Protein AF-A0A075AAD0-F1 (afdb_monomer_lite)

Organism: Opisthorchis viverrini (NCBI:txid6198)

Radius of gyration: 20.3 Å; chains: 1; bounding box: 33×47×53 Å

Foldseek 3Di:
DDPPPPDDDDPDDDDDDDPPDPDPDDDDPVRVVVDPDDDDDPPDPDDDDDDPDDDPPPDDPPDPCPPPDPPDDDPPDPPDDDDDDDD

Structure (mmCIF, N/CA/C/O backbone):
data_AF-A0A075AAD0-F1
#
_entry.id   AF-A0A075AAD0-F1
#
loop_
_atom_site.group_PDB
_atom_site.id
_atom_site.type_symbol
_atom_site.label_atom_id
_atom_site.label_alt_id
_atom_site.label_comp_id
_atom_site.label_asym_id
_atom_site.label_entity_id
_atom_site.label_seq_id
_atom_site.pdbx_PDB_ins_code
_atom_site.Cartn_x
_atom_site.Cartn_y
_atom_site.Cartn_z
_atom_site.occupancy
_atom_site.B_iso_or_equiv
_atom_site.auth_seq_id
_atom_site.auth_comp_id
_atom_site.auth_asym_id
_atom_site.auth_atom_id
_atom_site.pdbx_PDB_model_num
ATOM 1 N N . MET A 1 1 ? 5.071 -1.883 30.974 1.00 36.00 1 MET A N 1
ATOM 2 C CA . MET A 1 1 ? 4.643 -1.590 29.587 1.00 36.00 1 MET A CA 1
ATOM 3 C C . MET A 1 1 ? 4.432 -2.919 28.888 1.00 36.00 1 MET A C 1
ATOM 5 O O . MET A 1 1 ? 5.396 -3.633 28.654 1.00 36.00 1 MET A O 1
ATOM 9 N N . ASN A 1 2 ? 3.176 -3.298 28.655 1.00 36.19 2 ASN A N 1
ATOM 10 C CA . ASN A 1 2 ? 2.822 -4.621 28.145 1.00 36.19 2 ASN A CA 1
ATOM 11 C C . ASN A 1 2 ? 2.646 -4.522 26.627 1.00 36.19 2 ASN A C 1
ATOM 13 O O . ASN A 1 2 ? 1.559 -4.201 26.152 1.00 36.19 2 ASN A O 1
ATOM 17 N N . ASN A 1 3 ? 3.711 -4.770 25.864 1.00 42.97 3 ASN A N 1
ATOM 18 C CA . ASN A 1 3 ? 3.625 -4.850 24.407 1.00 42.97 3 ASN A CA 1
ATOM 19 C C . ASN A 1 3 ? 2.961 -6.178 24.018 1.00 42.97 3 ASN A C 1
ATOM 21 O O . ASN A 1 3 ? 3.632 -7.180 23.783 1.00 42.97 3 ASN A O 1
ATOM 25 N N . LYS A 1 4 ? 1.623 -6.206 23.973 1.00 48.38 4 LYS A N 1
ATOM 26 C CA . LYS A 1 4 ? 0.888 -7.276 23.288 1.00 48.38 4 LYS A CA 1
ATOM 27 C C . LYS A 1 4 ? 1.192 -7.158 21.793 1.00 48.38 4 LYS A C 1
ATOM 29 O O . LYS A 1 4 ? 0.644 -6.283 21.128 1.00 48.38 4 LYS A O 1
ATOM 34 N N . GLN A 1 5 ? 2.057 -8.022 21.266 1.00 47.03 5 GLN A N 1
ATOM 35 C CA . GLN A 1 5 ? 2.193 -8.192 19.821 1.00 47.03 5 GLN A CA 1
ATOM 36 C C . GLN A 1 5 ? 0.850 -8.678 19.263 1.00 47.03 5 GLN A C 1
ATOM 38 O O . GLN A 1 5 ? 0.391 -9.778 19.566 1.00 47.03 5 GLN A O 1
ATOM 43 N N . LYS A 1 6 ? 0.186 -7.822 18.488 1.00 61.81 6 LYS A N 1
ATOM 44 C CA . LYS A 1 6 ? -1.074 -8.129 17.809 1.00 61.81 6 LYS A CA 1
ATOM 45 C C . LYS A 1 6 ? -0.724 -8.746 16.451 1.00 61.81 6 LYS A C 1
ATOM 47 O O . LYS A 1 6 ? -0.578 -8.035 15.465 1.00 61.81 6 LYS A O 1
ATOM 52 N N . GLY A 1 7 ? -0.497 -10.057 16.420 1.00 72.19 7 GLY A N 1
ATOM 53 C CA . GLY A 1 7 ? -0.281 -10.787 15.169 1.00 72.19 7 GLY A CA 1
ATOM 54 C C . GLY A 1 7 ? -1.615 -11.111 14.496 1.00 72.19 7 GLY A C 1
ATOM 55 O O . GLY A 1 7 ? -2.506 -11.653 15.146 1.00 72.19 7 GLY A O 1
ATOM 56 N N . ALA A 1 8 ? -1.753 -10.792 13.210 1.00 81.00 8 ALA A N 1
ATOM 57 C CA . ALA A 1 8 ? -2.838 -11.277 12.359 1.00 81.00 8 ALA A CA 1
ATOM 58 C C . ALA A 1 8 ? -2.272 -12.319 11.386 1.00 81.00 8 ALA A C 1
ATOM 60 O O . ALA A 1 8 ? -1.190 -12.118 10.831 1.00 81.00 8 ALA A O 1
ATOM 61 N N . ARG A 1 9 ? -2.984 -13.436 11.198 1.00 87.44 9 ARG A N 1
ATOM 62 C CA . ARG A 1 9 ? -2.635 -14.454 10.200 1.00 87.44 9 ARG A CA 1
ATOM 63 C C . ARG A 1 9 ? -3.389 -14.148 8.910 1.00 87.44 9 ARG A C 1
ATOM 65 O O . ARG A 1 9 ? -4.612 -14.075 8.936 1.00 87.44 9 ARG A O 1
ATOM 72 N N . TYR A 1 10 ? -2.657 -13.987 7.812 1.00 86.31 10 TYR A N 1
ATOM 73 C CA . TYR A 1 10 ? -3.226 -13.854 6.471 1.00 86.31 10 TYR A CA 1
ATOM 74 C C . TYR A 1 10 ? -3.150 -15.202 5.772 1.00 86.31 10 TYR A C 1
ATOM 76 O O . TYR A 1 10 ? -2.129 -15.887 5.834 1.00 86.31 10 TYR A O 1
ATOM 84 N N . GLU A 1 11 ? -4.233 -15.579 5.112 1.00 87.44 11 GLU A N 1
ATOM 85 C CA . GLU A 1 11 ? -4.333 -16.814 4.346 1.00 87.44 11 GLU A CA 1
ATOM 86 C C . GLU A 1 11 ? -4.726 -16.468 2.908 1.00 87.44 11 GLU A C 1
ATOM 88 O O . GLU A 1 11 ? -5.320 -15.419 2.666 1.00 87.44 11 GLU A O 1
ATOM 93 N N . TRP A 1 12 ? -4.404 -17.350 1.959 1.00 84.19 12 TRP A N 1
ATOM 94 C CA . TRP A 1 12 ? -4.851 -17.236 0.562 1.00 84.19 12 TRP A CA 1
ATOM 95 C C . TRP A 1 12 ? -4.376 -15.976 -0.185 1.00 84.19 12 TRP A C 1
ATOM 97 O O . TRP A 1 12 ? -5.105 -15.440 -1.016 1.00 84.19 12 TRP A O 1
ATOM 107 N N . PHE A 1 13 ? -3.143 -15.517 0.056 1.00 83.12 13 PHE A N 1
ATOM 108 C CA . PHE A 1 13 ? -2.544 -14.406 -0.692 1.00 83.12 13 PHE A CA 1
ATOM 109 C C . PHE A 1 13 ? -1.386 -14.874 -1.578 1.00 83.12 13 PHE A C 1
ATOM 111 O O . PHE A 1 13 ? -0.633 -15.784 -1.225 1.00 83.12 13 PHE A O 1
ATOM 118 N N . LYS A 1 14 ? -1.246 -14.257 -2.754 1.00 86.31 14 LYS A N 1
ATOM 119 C CA . LYS A 1 14 ? -0.181 -14.577 -3.706 1.00 86.31 14 LYS A CA 1
ATOM 120 C C . LYS A 1 14 ? 1.054 -13.734 -3.402 1.00 86.31 14 LYS A C 1
ATOM 122 O O . LYS A 1 14 ? 1.018 -12.516 -3.523 1.00 86.31 14 LYS A O 1
ATOM 127 N N . LEU A 1 15 ? 2.162 -14.393 -3.079 1.00 89.25 15 LEU A N 1
ATOM 128 C CA . LEU A 1 15 ? 3.478 -13.764 -2.972 1.00 89.25 15 LEU A CA 1
ATOM 129 C C . LEU A 1 15 ? 4.295 -14.001 -4.234 1.00 89.25 15 LEU A C 1
ATOM 131 O O . LEU A 1 15 ? 4.255 -15.083 -4.814 1.00 89.25 15 LEU A O 1
ATOM 135 N N . SER A 1 16 ? 5.061 -12.988 -4.634 1.00 89.06 16 SER A N 1
ATOM 136 C CA . SER A 1 16 ? 6.032 -13.092 -5.724 1.00 89.06 16 SER A CA 1
ATOM 137 C C . SER A 1 16 ? 7.426 -12.789 -5.186 1.00 89.06 16 SER A C 1
ATOM 139 O O . SER A 1 16 ? 7.616 -11.787 -4.497 1.00 89.06 16 SER A O 1
ATOM 141 N N . ALA A 1 17 ? 8.398 -13.646 -5.497 1.00 89.75 17 ALA A N 1
ATOM 142 C CA . ALA A 1 17 ? 9.797 -13.408 -5.165 1.00 89.75 17 ALA A CA 1
ATOM 143 C C . ALA A 1 17 ? 10.427 -12.508 -6.236 1.00 89.75 17 ALA A C 1
ATOM 145 O O . ALA A 1 17 ? 10.445 -12.857 -7.415 1.00 89.75 17 ALA A O 1
ATOM 146 N N . LEU A 1 18 ? 10.931 -11.345 -5.821 1.00 90.00 18 LEU A N 1
ATOM 147 C CA . LEU A 1 18 ? 11.578 -10.373 -6.701 1.00 90.00 18 LEU A CA 1
ATOM 148 C C . LEU A 1 18 ? 13.091 -10.389 -6.437 1.00 90.00 18 LEU A C 1
ATOM 150 O O . LEU A 1 18 ? 13.524 -9.894 -5.392 1.00 90.00 18 LEU A O 1
ATOM 154 N N . PRO A 1 19 ? 13.914 -10.953 -7.342 1.00 86.94 19 PRO A N 1
ATOM 155 C CA . PRO A 1 19 ? 15.358 -10.957 -7.154 1.00 86.94 19 PRO A CA 1
ATOM 156 C C . PRO A 1 19 ? 15.901 -9.523 -7.185 1.00 86.94 19 PRO A C 1
ATOM 158 O O . PRO A 1 19 ? 15.501 -8.711 -8.019 1.00 86.94 19 PRO A O 1
ATOM 161 N N . ASN A 1 20 ? 16.859 -9.225 -6.303 1.00 89.94 20 ASN A N 1
ATOM 162 C CA . ASN A 1 20 ? 17.502 -7.908 -6.174 1.00 89.94 20 ASN A CA 1
ATOM 163 C C . ASN A 1 20 ? 16.562 -6.756 -5.770 1.00 89.94 20 ASN A C 1
ATOM 165 O O . ASN A 1 20 ? 16.830 -5.597 -6.101 1.00 89.94 20 ASN A O 1
ATOM 169 N N . LEU A 1 21 ? 15.473 -7.046 -5.057 1.00 85.44 21 LEU A N 1
ATOM 170 C CA . LEU A 1 21 ? 14.645 -6.008 -4.455 1.00 85.44 21 LEU A CA 1
ATOM 171 C C . LEU A 1 21 ? 15.440 -5.262 -3.369 1.00 85.44 21 LEU A C 1
ATOM 173 O O . LEU A 1 21 ? 16.049 -5.875 -2.498 1.00 85.44 21 LEU A O 1
ATOM 177 N N . TYR A 1 22 ? 15.425 -3.928 -3.404 1.00 88.50 22 TYR A N 1
ATOM 178 C CA . TYR A 1 22 ? 16.132 -3.078 -2.432 1.00 88.50 22 TYR A CA 1
ATOM 179 C C . TYR A 1 22 ? 15.320 -2.841 -1.139 1.00 88.50 22 TYR A C 1
ATOM 181 O O . TYR A 1 22 ? 15.407 -1.786 -0.515 1.00 88.50 22 TYR A O 1
ATOM 189 N N . ALA A 1 23 ? 14.473 -3.807 -0.790 1.00 87.50 23 ALA A N 1
ATOM 190 C CA . ALA A 1 23 ? 13.599 -3.839 0.374 1.00 87.50 23 ALA A CA 1
ATOM 191 C C . ALA A 1 23 ? 13.273 -5.305 0.696 1.00 87.50 23 ALA A C 1
ATOM 193 O O . ALA A 1 23 ? 13.279 -6.143 -0.205 1.00 87.50 23 ALA A O 1
ATOM 194 N N . ASP A 1 24 ? 12.943 -5.606 1.951 1.00 89.62 24 ASP A N 1
ATOM 195 C CA . ASP A 1 24 ? 12.619 -6.981 2.354 1.00 89.62 24 ASP A CA 1
ATOM 196 C C . ASP A 1 24 ? 11.276 -7.451 1.772 1.00 89.62 24 ASP A C 1
ATOM 198 O O . ASP A 1 24 ? 11.133 -8.601 1.362 1.00 89.62 24 ASP A O 1
ATOM 202 N N . VAL A 1 25 ? 10.280 -6.556 1.727 1.00 88.12 25 VAL A N 1
ATOM 203 C CA . VAL A 1 25 ? 8.914 -6.849 1.269 1.00 88.12 25 VAL A CA 1
ATOM 204 C C . VAL A 1 25 ? 8.306 -5.616 0.601 1.00 88.12 25 VAL A C 1
ATOM 206 O O . VAL A 1 25 ? 8.462 -4.493 1.079 1.00 88.12 25 VAL A O 1
ATOM 209 N N . LEU A 1 26 ? 7.554 -5.837 -0.478 1.00 89.81 26 LEU A N 1
ATOM 210 C CA . LEU A 1 26 ? 6.621 -4.862 -1.038 1.00 89.81 26 LEU A CA 1
ATOM 211 C C . LEU A 1 26 ? 5.192 -5.338 -0.781 1.00 89.81 26 LEU A C 1
ATOM 213 O O . LEU A 1 26 ? 4.840 -6.459 -1.144 1.00 89.81 26 LEU A O 1
ATOM 217 N N . LEU A 1 27 ? 4.373 -4.481 -0.174 1.00 90.25 27 LEU A N 1
ATOM 218 C CA . LEU A 1 27 ? 2.950 -4.739 0.030 1.00 90.25 27 LEU A CA 1
ATOM 219 C C . LEU A 1 27 ? 2.156 -3.931 -0.991 1.00 90.25 27 LEU A C 1
ATOM 221 O O . LEU A 1 27 ? 2.202 -2.700 -0.994 1.00 90.25 27 LEU A O 1
ATOM 225 N N . GLY A 1 28 ? 1.471 -4.643 -1.880 1.00 88.31 28 GLY A N 1
ATOM 226 C CA . GLY A 1 28 ? 0.608 -4.050 -2.889 1.00 88.31 28 GLY A CA 1
ATOM 227 C C . GLY A 1 28 ? -0.746 -3.633 -2.324 1.00 88.31 28 GLY A C 1
ATOM 228 O O . GLY A 1 28 ? -1.109 -3.940 -1.187 1.00 88.31 28 GLY A O 1
ATOM 229 N N . ASN A 1 29 ? -1.521 -2.934 -3.151 1.00 85.44 29 ASN A N 1
ATOM 230 C CA . ASN A 1 29 ? -2.870 -2.505 -2.786 1.00 85.44 29 ASN A CA 1
ATOM 231 C C . ASN A 1 29 ? -3.837 -3.685 -2.575 1.00 85.44 29 ASN A C 1
ATOM 233 O O . ASN A 1 29 ? -4.810 -3.558 -1.843 1.00 85.44 29 ASN A O 1
ATOM 237 N N . ASP A 1 30 ? -3.556 -4.833 -3.190 1.00 85.06 30 ASP A N 1
ATOM 238 C CA . ASP A 1 30 ? -4.254 -6.101 -2.967 1.00 85.06 30 ASP A CA 1
ATOM 239 C C . ASP A 1 30 ? -4.146 -6.574 -1.512 1.00 85.06 30 ASP A C 1
ATOM 241 O O . ASP A 1 30 ? -5.136 -7.006 -0.927 1.00 85.06 30 ASP A O 1
ATOM 245 N N . PHE A 1 31 ? -2.967 -6.428 -0.908 1.00 88.75 31 PHE A N 1
ATOM 246 C CA . PHE A 1 31 ? -2.754 -6.709 0.505 1.00 88.75 31 PHE A CA 1
ATOM 247 C C . PHE A 1 31 ? -3.290 -5.583 1.395 1.00 88.75 31 PHE A C 1
ATOM 249 O O . PHE A 1 31 ? -4.006 -5.840 2.362 1.00 88.75 31 PHE A O 1
ATOM 256 N N . LEU A 1 32 ? -2.975 -4.323 1.075 1.00 88.44 32 LEU A N 1
ATOM 257 C CA . LEU A 1 32 ? -3.391 -3.178 1.894 1.00 88.44 32 LEU A CA 1
ATOM 258 C C . LEU A 1 32 ? -4.920 -3.024 1.942 1.00 88.44 32 LEU A C 1
ATOM 260 O O . LEU A 1 32 ? -5.455 -2.645 2.980 1.00 88.44 32 LEU A O 1
ATOM 264 N N . GLY A 1 33 ? -5.625 -3.388 0.868 1.00 86.06 33 GLY A N 1
ATOM 265 C CA . GLY A 1 33 ? -7.087 -3.377 0.790 1.00 86.06 33 GLY A CA 1
ATOM 266 C C . GLY A 1 33 ? -7.786 -4.395 1.698 1.00 86.06 33 GLY A C 1
ATOM 267 O O . GLY A 1 33 ? -8.987 -4.277 1.924 1.00 86.06 33 GLY A O 1
ATOM 268 N N . LEU A 1 34 ? -7.056 -5.359 2.274 1.00 87.94 34 LEU A N 1
ATOM 269 C CA . LEU A 1 34 ? -7.588 -6.247 3.317 1.00 87.94 34 LEU A CA 1
ATOM 270 C C . LEU A 1 34 ? -7.817 -5.510 4.646 1.00 87.94 34 LEU A C 1
ATOM 272 O O . LEU A 1 34 ? -8.493 -6.021 5.540 1.00 87.94 34 LEU A O 1
ATOM 276 N N . HIS A 1 35 ? -7.249 -4.314 4.794 1.00 88.62 35 HIS A N 1
ATOM 277 C CA . HIS A 1 35 ? -7.356 -3.493 5.986 1.00 88.62 35 HIS A CA 1
ATOM 278 C C . HIS A 1 35 ? -8.318 -2.330 5.774 1.00 88.62 35 HIS A C 1
ATOM 280 O O . HIS A 1 35 ? -8.293 -1.658 4.751 1.00 88.62 35 HIS A O 1
ATOM 286 N N . GLY A 1 36 ? -9.100 -2.005 6.807 1.00 88.00 36 GLY A N 1
ATOM 287 C CA . GLY A 1 36 ? -9.940 -0.804 6.779 1.00 88.00 36 GLY A CA 1
ATOM 288 C C . GLY A 1 36 ? -9.148 0.513 6.789 1.00 88.00 36 GLY A C 1
ATOM 289 O O . GLY A 1 36 ? -9.695 1.547 6.420 1.00 88.00 36 GLY A O 1
ATOM 290 N N . LYS A 1 37 ? -7.881 0.500 7.237 1.00 86.12 37 LYS A N 1
ATOM 291 C CA . LYS A 1 37 ? -6.995 1.675 7.298 1.00 86.12 37 LYS A CA 1
ATOM 292 C C . LYS A 1 37 ? -5.523 1.257 7.391 1.00 86.12 37 LYS A C 1
ATOM 294 O O . LYS A 1 37 ? -5.202 0.301 8.095 1.00 86.12 37 LYS A O 1
ATOM 299 N N . VAL A 1 38 ? -4.642 2.033 6.758 1.00 86.25 38 VAL A N 1
ATOM 300 C CA . VAL A 1 38 ? -3.179 1.966 6.912 1.00 86.25 38 VAL A CA 1
ATOM 301 C C . VAL A 1 38 ? -2.687 3.297 7.489 1.00 86.25 38 VAL A C 1
ATOM 303 O O . VAL A 1 38 ? -3.047 4.359 6.986 1.00 86.25 38 VAL A O 1
ATOM 306 N N . GLU A 1 39 ? -1.882 3.256 8.552 1.00 88.25 39 GLU A N 1
ATOM 307 C CA . GLU A 1 39 ? -1.294 4.443 9.189 1.00 88.25 39 GLU A CA 1
ATOM 308 C C . GLU A 1 39 ? 0.233 4.393 9.091 1.00 88.25 39 GLU A C 1
ATOM 310 O O . GLU A 1 39 ? 0.850 3.406 9.490 1.00 88.25 39 GLU A O 1
ATOM 315 N N . ILE A 1 40 ? 0.843 5.464 8.573 1.00 88.88 40 ILE A N 1
ATOM 316 C CA . ILE A 1 40 ? 2.299 5.589 8.433 1.00 88.88 40 ILE A CA 1
ATOM 317 C C . ILE A 1 40 ? 2.761 6.779 9.291 1.00 88.88 40 ILE A C 1
ATOM 319 O O . ILE A 1 40 ? 2.587 7.929 8.880 1.00 88.88 40 ILE A O 1
ATOM 323 N N . PRO A 1 41 ? 3.303 6.547 10.500 1.00 88.50 41 PRO A N 1
ATOM 324 C CA . PRO A 1 41 ? 3.773 7.622 11.365 1.00 88.50 41 PRO A CA 1
ATOM 325 C C . PRO A 1 41 ? 5.115 8.178 10.870 1.00 88.50 41 PRO A C 1
ATOM 327 O O . PRO A 1 41 ? 6.102 7.454 10.772 1.00 88.50 41 PRO A O 1
ATOM 330 N N . PHE A 1 42 ? 5.161 9.485 10.598 1.00 89.12 42 PHE A N 1
ATOM 331 C CA . PHE A 1 42 ? 6.381 10.200 10.186 1.00 89.12 42 PHE A CA 1
ATOM 332 C C . PHE A 1 42 ? 7.035 11.010 11.316 1.00 89.12 42 PHE A C 1
ATOM 334 O O . PHE A 1 42 ? 8.083 11.611 11.101 1.00 89.12 42 PHE A O 1
ATOM 341 N N . ASN A 1 43 ? 6.423 11.050 12.506 1.00 90.19 43 ASN A N 1
ATOM 342 C CA . ASN A 1 43 ? 6.905 11.779 13.691 1.00 90.19 43 ASN A CA 1
ATOM 343 C C . ASN A 1 43 ? 7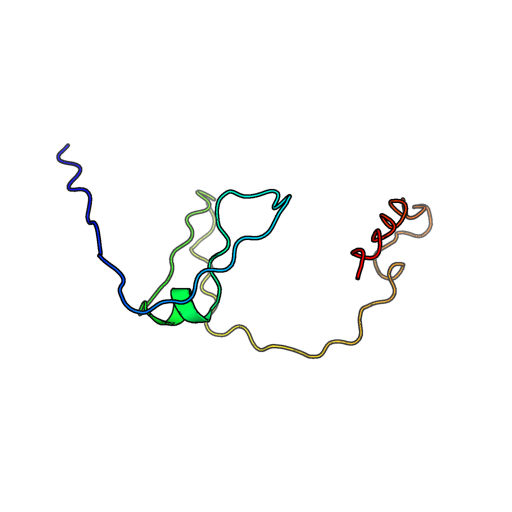.217 13.274 13.459 1.00 90.19 43 ASN A C 1
ATOM 345 O O . ASN A 1 43 ? 8.022 13.859 14.177 1.00 90.19 43 ASN A O 1
ATOM 349 N N . GLY A 1 44 ? 6.600 13.895 12.451 1.00 92.44 44 GLY A N 1
ATOM 350 C CA . GLY A 1 44 ? 6.712 15.333 12.217 1.0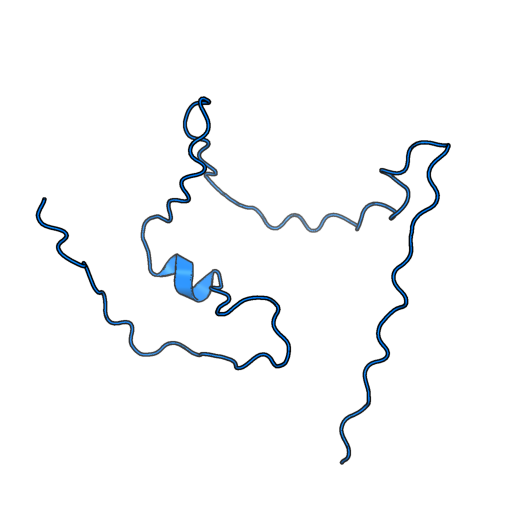0 92.44 44 GLY A CA 1
ATOM 351 C C . GLY A 1 44 ? 5.799 16.138 13.143 1.00 92.44 44 GLY A C 1
ATOM 352 O O . GLY A 1 44 ? 4.810 15.620 13.652 1.00 92.44 44 GLY A O 1
ATOM 353 N N . GLU A 1 45 ? 6.093 17.427 13.310 1.00 92.81 45 GLU A N 1
ATOM 354 C CA . GLU A 1 45 ? 5.291 18.318 14.169 1.00 92.81 45 GLU A CA 1
ATOM 355 C C . GLU A 1 45 ? 3.991 18.815 13.521 1.00 92.81 45 GLU A C 1
ATOM 357 O O . GLU A 1 45 ? 3.126 19.391 14.178 1.00 92.81 45 GLU A O 1
ATOM 362 N N . ARG A 1 46 ? 3.844 18.619 12.208 1.00 91.31 46 ARG A N 1
ATOM 363 C CA . ARG A 1 46 ? 2.625 18.996 11.489 1.00 91.31 46 ARG A CA 1
ATOM 364 C C . ARG A 1 46 ? 1.496 18.017 11.793 1.00 91.31 46 ARG A C 1
ATOM 366 O O . ARG A 1 46 ? 1.724 16.832 12.017 1.00 91.31 46 ARG A O 1
ATOM 373 N N . THR A 1 47 ? 0.267 18.522 11.731 1.00 90.69 47 THR A N 1
ATOM 374 C CA . THR A 1 47 ? -0.947 17.715 11.889 1.00 90.69 47 THR A CA 1
ATOM 375 C C . THR A 1 47 ? -0.994 16.558 10.889 1.00 90.69 47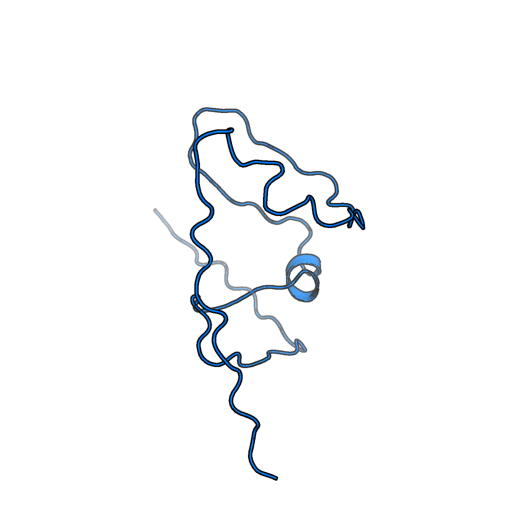 THR A C 1
ATOM 377 O O . THR A 1 47 ? -0.471 16.668 9.778 1.00 90.69 47 THR A O 1
ATOM 380 N N . THR A 1 48 ? -1.666 15.467 11.265 1.00 89.44 48 THR A N 1
ATOM 381 C CA . THR A 1 48 ? -1.822 14.268 10.432 1.00 89.44 48 THR A CA 1
ATOM 382 C C . THR A 1 48 ? -2.336 14.612 9.037 1.00 89.44 48 THR A C 1
ATOM 384 O O . THR A 1 48 ? -3.433 15.146 8.874 1.00 89.44 48 THR A O 1
ATOM 387 N N . LEU A 1 49 ? -1.552 14.258 8.021 1.00 86.62 49 LEU A N 1
ATOM 388 C CA . LEU A 1 49 ? -1.988 14.298 6.634 1.00 86.62 49 LEU A CA 1
ATOM 389 C C . LEU A 1 49 ? -2.835 13.052 6.349 1.00 86.62 49 LEU A C 1
ATOM 391 O O . LEU A 1 49 ? -2.348 11.933 6.491 1.00 86.62 49 LEU A O 1
ATOM 395 N N . THR A 1 50 ? -4.090 13.248 5.945 1.00 83.38 50 THR A N 1
ATOM 396 C CA . THR A 1 50 ? -4.984 12.156 5.530 1.00 83.38 50 THR A CA 1
ATOM 397 C C . THR A 1 50 ? -5.148 12.195 4.019 1.00 83.38 50 THR A C 1
ATOM 399 O O . THR A 1 50 ? -5.606 13.195 3.471 1.00 83.38 50 THR A O 1
ATOM 402 N N . VAL A 1 51 ? -4.766 11.111 3.348 1.00 81.38 51 VAL A N 1
ATOM 403 C CA . VAL A 1 51 ? -4.994 10.924 1.912 1.00 81.38 51 VAL A CA 1
ATOM 404 C C . VAL A 1 51 ? -6.268 10.096 1.765 1.00 81.38 51 VAL A C 1
ATOM 406 O O . VAL A 1 51 ? -6.282 8.932 2.150 1.00 81.38 51 VAL A O 1
ATOM 409 N N . PHE A 1 52 ? -7.352 10.720 1.298 1.00 70.94 52 PHE A N 1
ATOM 410 C CA . PHE A 1 52 ? -8.675 10.082 1.219 1.00 70.94 52 PHE A CA 1
ATOM 411 C C . PHE A 1 52 ? -8.811 9.128 0.037 1.00 70.94 52 PHE A C 1
ATOM 413 O O . PHE A 1 52 ? -9.445 8.087 0.162 1.00 70.94 52 PHE A O 1
ATOM 420 N N . ASP A 1 53 ? -8.220 9.488 -1.096 1.00 66.88 53 ASP A N 1
ATOM 421 C CA . ASP A 1 53 ? -8.204 8.666 -2.294 1.00 66.88 53 ASP A CA 1
ATOM 422 C C . ASP A 1 53 ? -6.917 8.955 -3.073 1.00 66.88 53 ASP A C 1
ATOM 424 O O . ASP A 1 53 ? -6.427 10.089 -3.098 1.00 66.88 53 ASP A O 1
ATOM 428 N N . VAL A 1 54 ? -6.353 7.917 -3.680 1.00 67.25 54 VAL A N 1
ATOM 429 C CA . VAL A 1 54 ? -5.203 8.014 -4.578 1.00 67.25 54 VAL A CA 1
ATOM 430 C C . VAL A 1 54 ? -5.704 7.609 -5.950 1.00 67.25 54 VAL A C 1
ATOM 432 O O . VAL A 1 54 ? -5.637 6.449 -6.351 1.00 67.25 54 VAL A O 1
ATOM 435 N N . THR A 1 55 ? -6.234 8.579 -6.687 1.00 66.94 55 THR A N 1
ATOM 436 C CA . THR A 1 55 ? -6.641 8.342 -8.067 1.00 66.94 55 THR A CA 1
ATOM 437 C C . THR A 1 55 ? -5.401 8.094 -8.923 1.00 66.94 55 THR A C 1
ATOM 439 O O . THR A 1 55 ? -4.470 8.903 -8.939 1.00 66.94 55 THR A O 1
ATOM 442 N N . ILE A 1 56 ? -5.396 6.992 -9.678 1.00 60.78 56 ILE A N 1
ATOM 443 C CA . ILE A 1 56 ? -4.393 6.761 -10.720 1.00 60.78 56 ILE A CA 1
ATOM 444 C C . ILE A 1 56 ? -4.667 7.767 -11.839 1.00 60.78 56 ILE A C 1
ATOM 446 O O . ILE A 1 56 ? -5.474 7.533 -12.737 1.00 60.78 56 ILE A O 1
ATOM 450 N N . ALA A 1 57 ? -4.002 8.915 -11.778 1.00 64.25 57 ALA A N 1
ATOM 451 C CA . ALA A 1 57 ? -3.957 9.831 -12.898 1.00 64.25 57 ALA A CA 1
ATOM 452 C C . ALA A 1 57 ? -2.986 9.258 -13.934 1.00 64.25 57 ALA A C 1
ATOM 454 O O . ALA A 1 57 ? -1.792 9.113 -13.662 1.00 64.25 57 ALA A O 1
ATOM 455 N N . LYS A 1 58 ? -3.483 8.948 -15.137 1.00 56.47 58 LYS A N 1
ATOM 456 C CA . LYS A 1 58 ? -2.621 8.718 -16.300 1.00 56.47 58 LYS A CA 1
ATOM 457 C C . LYS A 1 58 ? -2.049 10.069 -16.725 1.00 56.47 58 LYS A C 1
ATOM 459 O O . LYS A 1 58 ? -2.555 10.715 -17.635 1.00 56.47 58 LYS A O 1
ATOM 464 N N . LEU A 1 59 ? -1.051 10.533 -15.983 1.00 66.62 59 LEU A N 1
ATOM 465 C CA . LEU A 1 59 ? -0.297 11.721 -16.329 1.00 66.62 59 LEU A CA 1
ATOM 466 C C . LEU A 1 59 ? 0.738 11.305 -17.373 1.00 66.62 59 LEU A C 1
ATOM 468 O O . LEU A 1 59 ? 1.494 10.358 -17.144 1.00 66.62 59 LEU A O 1
ATOM 472 N N . GLU A 1 60 ? 0.757 11.993 -18.516 1.00 73.38 60 GLU A N 1
ATOM 473 C CA . GLU A 1 60 ? 1.906 11.920 -19.419 1.00 73.38 60 GLU A CA 1
ATOM 474 C C . GLU A 1 60 ? 3.156 12.177 -18.585 1.00 73.38 60 GLU A C 1
ATOM 476 O O . GLU A 1 60 ? 3.184 13.136 -17.806 1.00 73.38 60 GLU A O 1
ATOM 481 N N . SER A 1 61 ? 4.158 11.298 -18.690 1.00 63.62 61 SER A N 1
ATOM 482 C CA . SER A 1 61 ? 5.388 11.481 -17.926 1.00 63.62 61 SER A CA 1
ATOM 483 C C . SER A 1 61 ? 5.873 12.902 -18.194 1.00 63.62 61 SER A C 1
ATOM 485 O O . SER A 1 61 ? 6.107 13.233 -19.363 1.00 63.62 61 SER A O 1
ATOM 487 N N . PRO A 1 62 ? 6.030 13.758 -17.165 1.00 68.38 62 PRO A N 1
ATOM 488 C CA . PRO A 1 62 ? 6.639 15.049 -17.394 1.00 68.38 62 PRO A CA 1
ATOM 489 C C . PRO A 1 62 ? 7.988 14.792 -18.056 1.00 68.38 62 PRO A C 1
ATOM 491 O O . PRO A 1 62 ? 8.665 13.798 -17.755 1.00 68.38 62 PRO A O 1
ATOM 494 N N . PHE A 1 63 ? 8.361 15.660 -18.994 1.00 68.00 63 PHE A N 1
ATOM 495 C CA . PHE A 1 63 ? 9.677 15.583 -19.610 1.00 68.00 63 PHE A CA 1
ATOM 496 C C . PHE A 1 63 ? 10.705 15.494 -18.478 1.00 68.00 63 PHE A C 1
ATOM 498 O O . PHE A 1 63 ? 10.614 16.250 -17.511 1.00 68.00 63 PHE A O 1
ATOM 505 N N . LEU A 1 64 ? 11.673 14.577 -18.559 1.00 60.62 64 LEU A N 1
ATOM 506 C CA . LEU A 1 64 ? 12.656 14.371 -17.481 1.00 60.62 64 LEU A CA 1
ATOM 507 C C . LEU A 1 64 ? 13.440 15.658 -17.136 1.00 60.62 64 LEU A C 1
ATOM 509 O O . LEU A 1 64 ? 14.049 15.756 -16.073 1.00 60.62 64 LEU A O 1
ATOM 513 N N . SER A 1 65 ? 13.398 16.659 -18.018 1.00 62.50 65 SER A N 1
ATOM 514 C CA . SER A 1 65 ? 13.958 17.997 -17.839 1.00 62.50 65 SER A CA 1
ATOM 515 C C . SER A 1 65 ? 12.998 19.041 -17.251 1.00 62.50 65 SER A C 1
ATOM 517 O O . SER A 1 65 ? 13.449 20.135 -16.936 1.00 62.50 65 SER A O 1
ATOM 519 N N . ALA A 1 66 ? 11.705 18.753 -17.080 1.00 63.34 66 ALA A N 1
ATOM 520 C CA . ALA A 1 66 ? 10.711 19.730 -16.624 1.00 63.34 66 ALA A CA 1
ATOM 521 C C . ALA A 1 66 ? 11.002 20.258 -15.206 1.00 63.34 66 ALA A C 1
ATOM 523 O O . ALA A 1 66 ? 10.657 21.389 -14.886 1.00 63.34 66 ALA A O 1
ATOM 524 N N . ASN A 1 67 ? 11.697 19.462 -14.384 1.00 60.25 67 ASN A N 1
ATOM 525 C CA . ASN A 1 67 ? 12.143 19.838 -13.037 1.00 60.25 67 ASN A CA 1
ATOM 526 C C . ASN A 1 67 ? 13.636 20.214 -12.968 1.00 60.25 67 ASN A C 1
ATOM 528 O O . ASN A 1 67 ? 14.178 20.423 -11.880 1.00 60.25 67 ASN A O 1
ATOM 532 N N . LEU A 1 68 ? 14.336 20.277 -14.105 1.00 64.62 68 LEU A N 1
ATOM 533 C CA . LEU A 1 68 ? 15.729 20.709 -14.144 1.00 64.62 68 LEU A CA 1
ATOM 534 C C . LEU A 1 68 ? 15.778 22.240 -14.174 1.00 64.62 68 LEU A C 1
ATOM 536 O O . LEU A 1 68 ? 15.381 22.868 -15.152 1.00 64.62 68 LEU A O 1
ATOM 540 N N . ALA A 1 69 ? 16.320 22.858 -13.121 1.00 68.94 69 ALA A N 1
ATOM 541 C CA . ALA A 1 69 ? 16.717 24.262 -13.200 1.00 68.94 69 ALA A CA 1
ATOM 542 C C . ALA A 1 69 ? 17.727 24.441 -14.350 1.00 68.94 69 ALA A C 1
ATOM 544 O O . ALA A 1 69 ? 18.552 23.554 -14.572 1.00 68.94 69 ALA A O 1
ATOM 545 N N . ALA A 1 70 ? 17.699 25.590 -15.038 1.00 71.44 70 ALA A N 1
ATOM 546 C CA . ALA A 1 70 ? 18.426 25.854 -16.293 1.00 71.44 70 ALA A CA 1
ATOM 547 C C . ALA A 1 70 ? 19.942 25.536 -16.287 1.00 71.44 70 ALA A C 1
ATOM 549 O O . ALA A 1 70 ? 20.561 25.446 -17.341 1.00 71.44 70 ALA A O 1
ATOM 550 N N . HIS A 1 71 ? 20.547 25.351 -15.112 1.00 66.44 71 HIS A N 1
ATOM 551 C CA . HIS A 1 71 ? 21.970 25.074 -14.915 1.00 66.44 71 HIS A CA 1
ATOM 552 C C . HIS A 1 71 ? 22.279 23.652 -14.407 1.00 66.44 71 HIS A C 1
ATOM 554 O O . HIS A 1 71 ? 23.431 23.357 -14.088 1.00 66.44 71 HIS A O 1
ATOM 560 N N . ARG A 1 72 ? 21.292 22.757 -14.284 1.00 62.75 72 ARG A N 1
ATOM 561 C CA . ARG A 1 72 ? 21.525 21.380 -13.824 1.00 62.75 72 ARG A CA 1
ATOM 562 C C . ARG A 1 72 ? 21.562 20.429 -15.010 1.00 62.75 72 ARG A C 1
ATOM 564 O O . ARG A 1 72 ? 20.696 20.483 -15.868 1.00 62.75 72 ARG A O 1
ATOM 571 N N . LYS A 1 73 ? 22.571 19.557 -15.066 1.00 69.62 73 LYS A N 1
ATOM 572 C CA . LYS A 1 73 ? 22.632 18.459 -16.042 1.00 69.62 73 LYS A CA 1
ATOM 573 C C . LYS A 1 73 ? 22.005 17.217 -15.409 1.00 69.62 73 LYS A C 1
ATOM 575 O O . LYS A 1 73 ? 22.324 16.931 -14.252 1.00 69.62 73 LYS A O 1
ATOM 580 N N . PRO A 1 74 ? 21.136 16.478 -16.116 1.00 59.88 74 PRO A N 1
ATOM 581 C CA . PRO A 1 74 ? 20.593 15.254 -15.564 1.00 59.88 74 PRO A CA 1
ATOM 582 C C . PRO A 1 74 ? 21.727 14.236 -15.470 1.00 59.88 74 PRO A C 1
ATOM 584 O O . PRO A 1 74 ? 22.422 13.972 -16.453 1.00 59.88 74 PRO A O 1
ATOM 587 N N . ILE A 1 75 ? 21.921 13.659 -14.287 1.00 63.94 75 ILE A N 1
ATOM 588 C CA . ILE A 1 75 ? 22.737 12.456 -14.151 1.00 63.94 75 ILE A CA 1
ATOM 589 C C . ILE A 1 75 ? 21.836 11.321 -14.621 1.00 63.94 75 ILE A C 1
ATOM 591 O O . ILE A 1 75 ? 20.964 10.881 -13.880 1.00 63.94 75 ILE A O 1
ATOM 595 N N . AL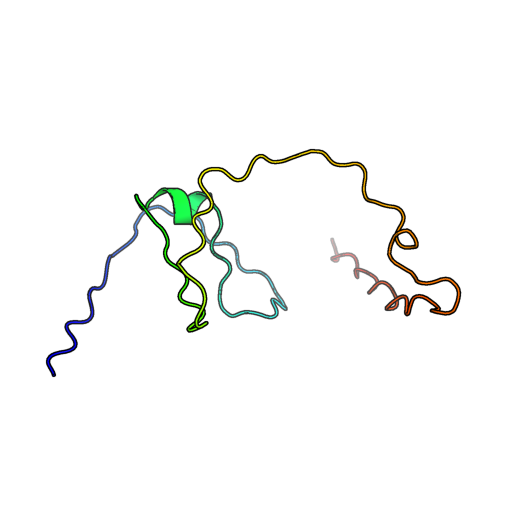A A 1 76 ? 21.993 10.899 -15.874 1.00 63.69 76 ALA A N 1
ATOM 596 C CA . ALA A 1 76 ? 21.345 9.695 -16.368 1.00 63.69 76 ALA A CA 1
ATOM 597 C C . ALA A 1 76 ? 22.102 8.487 -15.790 1.00 63.69 76 ALA A C 1
ATOM 599 O O . ALA A 1 76 ? 23.233 8.231 -16.222 1.00 63.69 76 ALA A O 1
ATOM 600 N N . PRO A 1 77 ? 21.554 7.742 -14.810 1.00 54.25 77 PRO A N 1
ATOM 601 C CA . PRO A 1 77 ? 22.130 6.450 -14.477 1.00 54.25 77 PRO A CA 1
ATOM 602 C C . PRO A 1 77 ? 22.082 5.590 -15.743 1.00 54.25 77 PRO A C 1
ATOM 604 O O . PRO A 1 77 ? 21.063 5.535 -16.434 1.00 54.25 77 PRO A O 1
ATOM 607 N N . LYS A 1 78 ? 23.206 4.955 -16.092 1.00 56.69 78 LYS A N 1
ATOM 608 C CA . LYS A 1 78 ? 23.260 4.033 -17.231 1.00 56.69 78 LYS A CA 1
ATOM 609 C C . LYS A 1 78 ? 22.159 2.988 -17.043 1.00 56.69 78 LYS A C 1
ATOM 611 O O . LYS A 1 78 ? 22.144 2.305 -16.020 1.00 56.69 78 LYS A O 1
ATOM 616 N N . SER A 1 79 ? 21.255 2.881 -18.018 1.00 60.81 79 SER A N 1
ATOM 617 C CA . SER A 1 79 ? 20.239 1.830 -18.045 1.00 60.81 79 SER A CA 1
ATOM 618 C C . SER A 1 79 ? 20.936 0.480 -17.883 1.00 60.81 79 SER A C 1
ATOM 620 O O . SER A 1 79 ? 21.840 0.136 -18.654 1.00 60.81 79 SER A O 1
ATOM 622 N N . ARG A 1 80 ? 20.588 -0.247 -16.818 1.00 61.19 80 ARG A N 1
ATOM 623 C CA . ARG A 1 80 ? 21.120 -1.583 -16.562 1.00 61.19 80 ARG A CA 1
ATOM 624 C C . ARG A 1 80 ? 20.558 -2.482 -17.662 1.00 61.19 80 ARG A C 1
ATOM 626 O O . ARG A 1 80 ? 19.354 -2.701 -17.712 1.00 61.19 80 ARG A O 1
ATOM 633 N N . ARG A 1 81 ? 21.419 -2.954 -18.569 1.00 62.28 81 ARG A N 1
ATOM 634 C CA . ARG A 1 81 ? 21.030 -3.919 -19.607 1.00 62.28 81 ARG A CA 1
ATOM 635 C C . ARG A 1 81 ? 20.392 -5.129 -18.921 1.00 62.28 81 ARG A C 1
ATOM 637 O O . ARG A 1 81 ? 21.019 -5.717 -18.041 1.00 62.28 81 ARG A O 1
ATOM 644 N N . GLN A 1 82 ? 19.165 -5.471 -19.301 1.00 59.75 82 GLN A N 1
ATOM 645 C CA . GLN A 1 82 ? 18.591 -6.766 -18.957 1.00 59.75 82 GLN A CA 1
ATOM 646 C C . GLN A 1 82 ? 19.361 -7.830 -19.743 1.00 59.75 82 GLN A C 1
ATOM 648 O O . GLN A 1 82 ? 19.550 -7.697 -20.952 1.00 59.75 82 GLN A O 1
ATOM 653 N N . ILE A 1 83 ? 19.869 -8.835 -19.036 1.00 63.06 83 ILE A N 1
ATOM 654 C CA . ILE A 1 83 ? 20.427 -10.039 -19.650 1.00 63.06 83 ILE A CA 1
ATOM 655 C C . ILE A 1 83 ? 19.209 -10.893 -20.042 1.00 63.06 83 ILE A C 1
ATOM 657 O O . ILE A 1 83 ? 18.377 -11.127 -19.164 1.00 63.06 83 ILE A O 1
ATOM 661 N N . PRO A 1 84 ? 19.044 -11.298 -21.314 1.00 55.81 84 PRO A N 1
ATOM 662 C CA . PRO A 1 84 ? 17.991 -12.238 -21.695 1.00 55.81 84 PRO A CA 1
ATOM 663 C C . PRO A 1 84 ? 18.177 -13.561 -20.942 1.00 55.81 84 PRO A C 1
ATOM 665 O O . PRO A 1 84 ? 19.312 -14.029 -20.823 1.00 55.81 84 PRO A O 1
ATOM 668 N N . GLU A 1 85 ? 17.094 -14.149 -20.428 1.00 56.97 85 GLU A N 1
ATOM 669 C CA . GLU A 1 85 ? 17.159 -15.516 -19.900 1.00 56.97 85 GLU A CA 1
ATOM 670 C C . GLU A 1 85 ? 17.459 -16.508 -21.036 1.00 56.97 85 GLU A C 1
ATOM 672 O O . GLU A 1 85 ? 16.965 -16.314 -22.150 1.00 56.97 85 GLU A O 1
ATOM 677 N N . PRO A 1 86 ? 18.287 -17.538 -20.785 1.00 57.75 86 PRO A N 1
ATOM 678 C CA . PRO A 1 86 ? 18.504 -18.612 -21.743 1.00 57.75 86 PRO A CA 1
ATOM 679 C C . PRO A 1 86 ? 17.255 -19.503 -21.839 1.00 57.75 86 PRO A C 1
ATOM 681 O O . PRO A 1 86 ? 16.64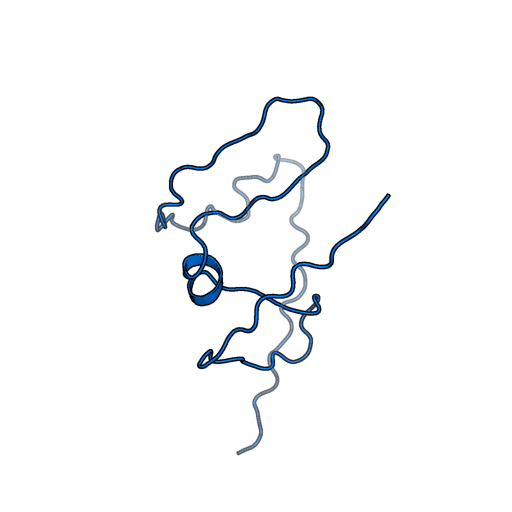4 -19.812 -20.817 1.00 57.75 86 PRO A O 1
ATOM 684 N N . GLU A 1 87 ? 16.909 -19.873 -23.076 1.00 58.53 87 GLU A N 1
ATOM 685 C CA . GLU A 1 87 ? 15.815 -20.789 -23.452 1.00 58.53 87 GLU A CA 1
ATOM 686 C C . GLU A 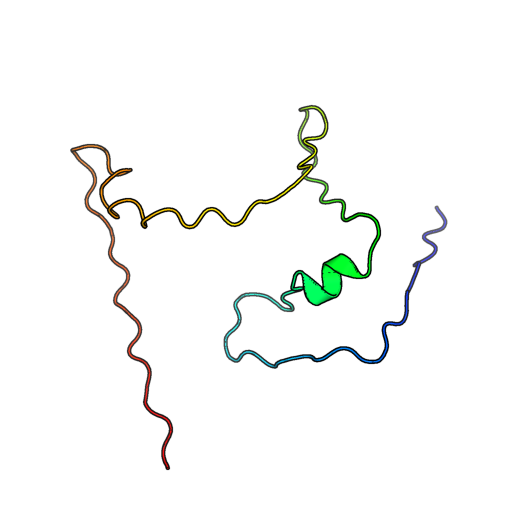1 87 ? 15.914 -22.179 -22.804 1.00 58.53 87 GLU A C 1
ATOM 688 O O . GLU A 1 87 ? 17.049 -22.693 -22.650 1.00 58.53 87 GLU A O 1
#

Secondary structure (DSSP, 8-state):
-----------S------TT-SSS----HHHHTTSS--------SSPPP---------PPPPPTTTT--TTPPP--PPP-PPPPPP-

pLDDT: mean 74.54, std 14.74, range [36.0, 92.81]

Sequence (87 aa):
MNNKQKGARYEWFKLSALPNLYADVLLGNDFLGLHGKVEIPFNGERTTLTVFDVTIAKLESPFLSANLAAHRKPIAPKSRRQIPEPE